Protein AF-A0A7W1AQP1-F1 (afdb_monomer)

Solvent-accessible surface area (backbone atoms only — not comparable to full-atom values): 8291 Å² total; per-residue (Å²): 144,81,86,81,87,77,84,80,76,82,76,80,80,79,81,73,75,76,88,82,71,93,65,62,89,68,31,99,91,43,64,71,73,64,80,79,50,90,95,50,94,65,76,81,55,73,64,59,54,56,57,47,52,54,54,50,52,35,40,77,69,64,76,45,56,67,74,57,50,50,61,54,39,49,77,73,32,40,39,82,48,97,50,84,99,41,71,47,77,60,81,87,52,74,95,70,63,76,52,71,71,57,50,51,51,50,50,57,49,29,66,73,72,34,98,76,66,62,85,86,91,131

Sequence (122 aa):
MEPTQGAFAPLPADAGTPPSHSARKGSLKNPEVVENVPGHVIPILEREFDDFDNEAEKFLGGETAEDEFIKFRLKQGVYGQRQADVQMIRVKLPMGGVTPDQMDAFASVVEKYAPLDKAHIT

Secondary structure (DSSP, 8-state):
--------PPPP------------TTBTTB-------TT-SS---HHHHHHHHHHHHHHHTT-S-HHHHHHHHHHTTEEE-SSTT-EEE----GGG---HHHHHHHHHHHHHH-TTS-----

Mean predicted aligned error: 14.58 Å

pLDDT: mean 74.88, std 19.06, range [37.56, 95.12]

Radius of gyration: 25.96 Å; Cα contacts (8 Å, |Δi|>4): 55; chains: 1; bounding box: 91×36×42 Å

Structure (mmCIF, N/CA/C/O backbone):
data_AF-A0A7W1AQP1-F1
#
_entry.id   AF-A0A7W1AQP1-F1
#
loop_
_atom_site.group_PDB
_atom_site.id
_atom_site.type_symbol
_atom_site.label_atom_id
_atom_site.label_alt_id
_atom_site.label_comp_id
_atom_site.label_asym_id
_atom_site.label_entity_id
_atom_site.label_seq_id
_atom_site.pdbx_PDB_ins_code
_atom_site.Cartn_x
_atom_si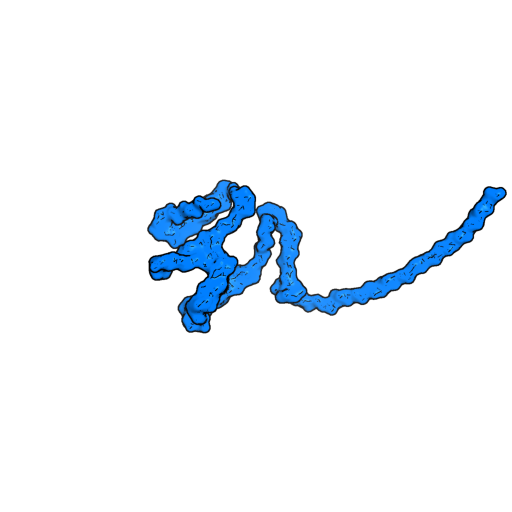te.Cartn_y
_atom_site.Cartn_z
_atom_site.occupancy
_atom_site.B_iso_or_equiv
_atom_site.auth_seq_id
_atom_site.auth_comp_id
_atom_site.auth_asym_id
_atom_site.auth_atom_id
_atom_site.pdbx_PDB_model_num
ATOM 1 N N . MET A 1 1 ? 78.429 -20.041 13.436 1.00 46.69 1 MET A N 1
ATOM 2 C CA . MET A 1 1 ? 77.376 -19.098 13.857 1.00 46.69 1 MET A CA 1
ATOM 3 C C . MET A 1 1 ? 76.074 -19.629 13.304 1.00 46.69 1 MET A C 1
ATOM 5 O O . MET A 1 1 ? 75.772 -19.375 12.151 1.00 46.69 1 MET A O 1
ATOM 9 N N . GLU A 1 2 ? 75.375 -20.430 14.099 1.00 42.56 2 GLU A N 1
ATOM 10 C CA . GLU A 1 2 ? 74.027 -20.910 13.797 1.00 42.56 2 GLU A CA 1
ATOM 11 C C . GLU A 1 2 ? 73.163 -20.605 15.024 1.00 42.56 2 GLU A C 1
ATOM 13 O O . GLU A 1 2 ? 73.565 -20.974 16.133 1.00 42.56 2 GLU A O 1
ATOM 18 N N . PRO A 1 3 ? 72.058 -19.859 14.879 1.00 49.22 3 PRO A N 1
ATOM 19 C CA . PRO A 1 3 ? 71.243 -19.460 16.010 1.00 49.22 3 PRO A CA 1
ATOM 20 C C . PRO A 1 3 ? 70.238 -20.547 16.422 1.00 49.22 3 PRO A C 1
ATOM 22 O O . PRO A 1 3 ? 69.559 -21.175 15.616 1.00 49.22 3 PRO A O 1
ATOM 25 N N . THR A 1 4 ? 70.177 -20.695 17.737 1.00 54.25 4 THR A N 1
ATOM 26 C CA . THR A 1 4 ? 69.242 -21.360 18.645 1.00 54.25 4 THR A CA 1
ATOM 27 C C . THR A 1 4 ? 67.800 -21.529 18.134 1.00 54.25 4 THR A C 1
ATOM 29 O O . THR A 1 4 ? 67.103 -20.553 17.860 1.00 54.25 4 THR A O 1
ATOM 32 N N . GLN A 1 5 ? 67.318 -22.776 18.112 1.00 45.97 5 GLN A N 1
ATOM 33 C CA . GLN A 1 5 ? 65.903 -23.129 17.952 1.00 45.97 5 GLN A CA 1
ATOM 34 C C . GLN A 1 5 ? 65.119 -22.704 19.206 1.00 45.97 5 GLN A C 1
ATOM 36 O O . GLN A 1 5 ? 65.251 -23.307 20.271 1.00 45.97 5 GLN A O 1
ATOM 41 N N . GLY A 1 6 ? 64.319 -21.645 19.088 1.00 40.91 6 GLY A N 1
ATOM 42 C CA . GLY A 1 6 ? 63.334 -21.247 20.092 1.00 40.91 6 GLY A CA 1
ATOM 43 C C . GLY A 1 6 ? 62.047 -22.051 19.918 1.00 40.91 6 GLY A C 1
ATOM 44 O O . GLY A 1 6 ? 61.372 -21.927 18.899 1.00 40.91 6 GLY A O 1
ATOM 45 N N . ALA A 1 7 ? 61.721 -22.882 20.906 1.00 45.78 7 ALA A N 1
ATOM 46 C CA . ALA A 1 7 ? 60.472 -23.626 20.983 1.00 45.78 7 ALA A CA 1
ATOM 47 C C . ALA A 1 7 ? 59.276 -22.660 21.078 1.00 45.78 7 ALA A C 1
ATOM 49 O O . ALA A 1 7 ? 59.135 -21.931 22.059 1.00 45.78 7 ALA A O 1
ATOM 50 N N . PHE A 1 8 ? 58.413 -22.658 20.061 1.00 39.88 8 PHE A N 1
ATOM 51 C CA . PHE A 1 8 ? 57.132 -21.956 20.093 1.00 39.88 8 PHE A CA 1
ATOM 52 C C . PHE A 1 8 ? 56.114 -22.873 20.781 1.00 39.88 8 PHE A C 1
ATOM 54 O O . PHE A 1 8 ? 55.698 -23.887 20.221 1.00 39.88 8 PHE A O 1
ATOM 61 N N . ALA A 1 9 ? 55.764 -22.563 22.029 1.00 51.94 9 ALA A N 1
ATOM 62 C CA . ALA A 1 9 ? 54.667 -23.228 22.723 1.00 51.94 9 ALA A CA 1
ATOM 63 C C . ALA A 1 9 ? 53.338 -22.921 22.001 1.00 51.94 9 ALA A C 1
ATOM 65 O O . ALA A 1 9 ? 53.145 -21.780 21.568 1.00 51.94 9 ALA A O 1
ATOM 66 N N . PRO A 1 10 ? 52.411 -23.885 21.855 1.00 47.38 10 PRO A N 1
ATOM 67 C CA . PRO A 1 10 ? 51.101 -23.594 21.294 1.00 47.38 10 PRO A CA 1
ATOM 68 C C . PRO A 1 10 ? 50.311 -22.694 22.255 1.00 47.38 10 PRO A C 1
ATOM 70 O O . PRO A 1 10 ? 50.273 -22.930 23.464 1.00 47.38 10 PRO A O 1
ATOM 73 N N . LEU A 1 11 ? 49.703 -21.647 21.696 1.00 50.81 11 LEU A N 1
ATOM 74 C CA . LEU A 1 11 ? 48.797 -20.734 22.394 1.00 50.81 11 LEU A CA 1
ATOM 75 C C . LEU A 1 11 ? 47.614 -21.513 23.007 1.00 50.81 11 LEU A C 1
ATOM 77 O O . LEU A 1 11 ? 47.186 -22.516 22.429 1.00 50.81 11 LEU A O 1
ATOM 81 N N . PRO A 1 12 ? 47.084 -21.082 24.167 1.00 45.34 12 PRO A N 1
ATOM 82 C CA . PRO A 1 12 ? 45.984 -21.770 24.829 1.00 45.34 12 PRO A CA 1
ATOM 83 C C . PRO A 1 12 ? 44.742 -21.775 23.934 1.00 45.34 12 PRO A C 1
ATOM 85 O O . PRO A 1 12 ? 44.389 -20.760 23.338 1.00 45.34 12 PRO A O 1
ATOM 88 N N . ALA A 1 13 ? 44.090 -22.935 23.846 1.00 49.16 13 ALA A N 1
ATOM 89 C CA . ALA A 1 13 ? 42.805 -23.085 23.186 1.00 49.16 13 ALA A CA 1
ATOM 90 C C . ALA A 1 13 ? 41.792 -22.148 23.853 1.00 49.16 13 ALA A C 1
ATOM 92 O O . ALA A 1 13 ? 41.443 -22.344 25.020 1.00 49.16 13 ALA A O 1
ATOM 93 N N . ASP A 1 14 ? 41.332 -21.138 23.115 1.00 40.66 14 ASP A N 1
ATOM 94 C CA . ASP A 1 14 ? 40.157 -20.369 23.493 1.00 40.66 14 ASP A CA 1
ATOM 95 C C . ASP A 1 14 ? 39.006 -21.352 23.711 1.00 40.66 14 ASP A C 1
ATOM 97 O O . ASP A 1 14 ? 38.530 -22.019 22.788 1.00 40.66 14 ASP A O 1
ATOM 101 N N . ALA A 1 15 ? 38.582 -21.466 24.968 1.00 44.78 15 ALA A N 1
ATOM 102 C CA . ALA A 1 15 ? 37.360 -22.140 25.357 1.00 44.78 15 ALA A CA 1
ATOM 103 C C . ALA A 1 15 ? 36.175 -21.327 24.815 1.00 44.78 15 ALA A C 1
ATOM 105 O O . ALA A 1 15 ? 35.534 -20.556 25.530 1.00 44.78 15 ALA A O 1
ATOM 106 N N . GLY A 1 16 ? 35.896 -21.500 23.523 1.00 37.56 16 GLY A N 1
ATOM 107 C CA . GLY A 1 16 ? 34.648 -21.101 22.900 1.00 37.56 16 GLY A CA 1
ATOM 108 C C . GLY A 1 16 ? 33.514 -21.864 23.570 1.00 37.56 16 GLY A C 1
ATOM 109 O O . GLY A 1 16 ? 33.212 -23.000 23.214 1.00 37.56 16 GLY A O 1
ATOM 110 N N . THR A 1 17 ? 32.906 -21.244 24.577 1.00 42.81 17 THR A N 1
ATOM 111 C CA . THR A 1 17 ? 31.606 -21.664 25.098 1.00 42.81 17 THR A CA 1
ATOM 112 C C . THR A 1 17 ? 30.642 -21.723 23.910 1.00 42.81 17 THR A C 1
ATOM 114 O O . THR A 1 17 ? 30.504 -20.714 23.215 1.00 42.81 17 THR A O 1
ATOM 117 N N . PRO A 1 18 ? 29.989 -22.863 23.621 1.00 49.38 18 PRO A N 1
ATOM 118 C CA . PRO A 1 18 ? 29.044 -22.911 22.520 1.00 49.38 18 PRO A CA 1
ATOM 119 C C . PRO A 1 18 ? 27.840 -22.036 22.894 1.00 49.38 18 PRO A C 1
ATOM 121 O O . PRO A 1 18 ? 27.283 -22.227 23.981 1.00 49.38 18 PRO A O 1
ATOM 124 N N . PRO A 1 19 ? 27.382 -21.099 22.045 1.00 42.16 19 PRO A N 1
ATOM 125 C CA . PRO A 1 19 ? 26.093 -20.473 22.271 1.00 42.16 19 PRO A CA 1
ATOM 126 C C . PRO A 1 19 ? 25.005 -21.508 21.961 1.00 42.16 19 PRO A C 1
ATOM 128 O O . PRO A 1 19 ? 24.484 -21.609 20.855 1.00 42.16 19 PRO A O 1
ATOM 131 N N . SER A 1 20 ? 24.665 -22.313 22.963 1.00 48.34 20 SER A N 1
ATOM 132 C CA . SER A 1 20 ? 23.414 -23.055 22.993 1.00 48.34 20 SER A CA 1
ATOM 133 C C . SER A 1 20 ? 22.311 -22.086 23.391 1.00 48.34 20 SER A C 1
ATOM 135 O O . SER A 1 20 ? 22.126 -21.855 24.577 1.00 48.34 20 SER A O 1
ATOM 137 N N . HIS A 1 21 ? 21.537 -21.601 22.422 1.00 40.94 21 HIS A N 1
ATOM 138 C CA . HIS A 1 21 ? 20.088 -21.491 22.579 1.00 40.94 21 HIS A CA 1
ATOM 139 C C . HIS A 1 21 ? 19.424 -21.656 21.211 1.00 40.94 21 HIS A C 1
ATOM 141 O O . HIS A 1 21 ? 19.360 -20.736 20.403 1.00 40.94 21 HIS A O 1
ATOM 147 N N . SER A 1 22 ? 18.917 -22.869 20.989 1.00 49.81 22 SER A N 1
ATOM 148 C CA . SER A 1 22 ? 17.931 -23.224 19.970 1.00 49.81 22 SER A CA 1
ATOM 149 C C . SER A 1 22 ? 16.694 -22.327 20.117 1.00 49.81 22 SER A C 1
ATOM 151 O O . SER A 1 22 ? 15.728 -22.673 20.803 1.00 49.81 22 SER A O 1
ATOM 153 N N . ALA A 1 23 ? 16.718 -21.154 19.495 1.00 44.97 23 ALA A N 1
ATOM 154 C CA . ALA A 1 23 ? 15.514 -20.388 19.239 1.00 44.97 23 ALA A CA 1
ATOM 155 C C . ALA A 1 23 ? 14.806 -20.999 18.022 1.00 44.97 23 ALA A C 1
ATOM 157 O O . ALA A 1 23 ? 15.450 -21.338 17.029 1.00 44.97 23 ALA A O 1
ATOM 158 N N . ARG A 1 24 ? 13.480 -21.161 18.103 1.00 47.16 24 ARG A N 1
ATOM 159 C CA . ARG A 1 24 ? 12.662 -21.598 16.963 1.00 47.16 24 ARG A CA 1
ATOM 160 C C . ARG A 1 24 ? 12.948 -20.677 15.770 1.00 47.16 24 ARG A C 1
ATOM 162 O O . ARG A 1 24 ? 13.008 -19.457 15.941 1.00 47.16 24 ARG A O 1
ATOM 169 N N . LYS A 1 25 ? 13.127 -21.281 14.597 1.00 46.03 25 LYS A N 1
ATOM 170 C CA . LYS A 1 25 ? 13.247 -20.609 13.298 1.00 46.03 25 LYS A CA 1
ATOM 171 C C . LYS A 1 25 ? 12.161 -19.511 13.192 1.00 46.03 25 LYS A C 1
ATOM 173 O O . LYS A 1 25 ? 11.000 -19.823 13.448 1.00 46.03 25 LYS A O 1
ATOM 178 N N . GLY A 1 26 ? 12.531 -18.244 12.957 1.00 49.53 26 GLY A N 1
ATOM 179 C CA . GLY A 1 26 ? 11.588 -17.108 12.857 1.00 49.53 26 GLY A CA 1
ATOM 180 C C . GLY A 1 26 ? 11.178 -16.398 14.169 1.00 49.53 26 GLY A C 1
ATOM 181 O O . GLY A 1 26 ? 10.197 -15.655 14.194 1.00 49.53 26 GLY A O 1
ATOM 182 N N . SER A 1 27 ? 11.882 -16.609 15.289 1.00 51.22 27 SER A N 1
ATOM 183 C CA . SER A 1 27 ? 11.550 -15.957 16.575 1.00 51.22 27 SER A CA 1
ATOM 184 C C . SER A 1 27 ? 12.075 -14.515 16.710 1.00 51.22 27 SER A C 1
ATOM 186 O O . SER A 1 27 ? 13.040 -14.128 16.066 1.00 51.22 27 SER A O 1
ATOM 188 N N . LEU A 1 28 ? 11.521 -13.740 17.655 1.00 53.38 28 LEU A N 1
ATOM 189 C CA . LEU A 1 28 ? 11.938 -12.356 17.976 1.00 53.38 28 LEU A CA 1
ATOM 190 C C . LEU A 1 28 ? 13.426 -12.222 18.379 1.00 53.38 28 LEU A C 1
ATOM 192 O O . LEU A 1 28 ? 13.987 -11.134 18.327 1.00 53.38 28 LEU A O 1
ATOM 196 N N . LYS A 1 29 ? 14.050 -13.330 18.807 1.00 48.84 29 LYS A N 1
ATOM 197 C CA . LYS A 1 29 ? 15.471 -13.421 19.191 1.00 48.84 29 LYS A CA 1
ATOM 198 C C . LYS A 1 29 ? 16.357 -14.042 18.103 1.00 48.84 29 LYS A C 1
ATOM 200 O O . LYS A 1 29 ? 17.570 -14.060 18.265 1.00 48.84 29 LYS A O 1
ATOM 205 N N . ASN A 1 30 ? 15.759 -14.565 17.034 1.00 53.69 30 ASN A N 1
ATOM 206 C CA . ASN A 1 30 ? 16.444 -15.082 15.855 1.00 53.69 30 ASN A CA 1
ATOM 207 C C . ASN A 1 30 ? 15.557 -14.825 14.621 1.00 53.69 30 ASN A C 1
ATOM 209 O O . ASN A 1 30 ? 14.921 -15.767 14.125 1.00 53.69 3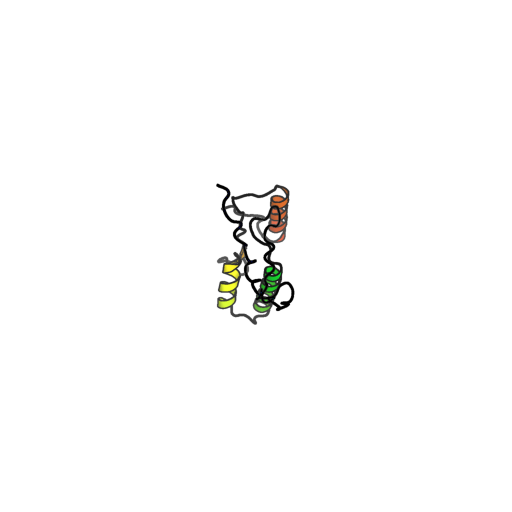0 ASN A O 1
ATOM 213 N N . PRO A 1 31 ? 15.414 -13.549 14.203 1.00 55.03 31 PRO A N 1
ATOM 214 C CA . PRO A 1 31 ? 14.750 -13.232 12.954 1.00 55.03 31 PRO A CA 1
ATOM 215 C C . PRO A 1 31 ? 15.641 -13.823 11.873 1.00 55.03 31 PRO A C 1
ATOM 217 O O . PRO A 1 31 ? 16.834 -13.529 11.826 1.00 55.03 31 PRO A O 1
ATOM 220 N N . GLU A 1 32 ? 15.111 -14.712 11.050 1.00 52.59 32 GLU A N 1
ATOM 221 C CA . GLU A 1 32 ? 15.863 -15.175 9.896 1.00 52.59 32 GLU A CA 1
ATOM 222 C C . GLU A 1 32 ? 16.023 -14.005 8.932 1.00 52.59 32 GLU A C 1
ATOM 224 O O . GLU A 1 32 ? 15.188 -13.757 8.070 1.00 52.59 32 GLU A O 1
ATOM 229 N N . VAL A 1 33 ? 17.096 -13.241 9.117 1.00 52.53 33 VAL A N 1
ATOM 230 C CA . VAL A 1 33 ? 17.588 -12.327 8.104 1.00 52.53 33 VAL A CA 1
ATOM 231 C C . VAL A 1 33 ? 18.161 -13.234 7.030 1.00 52.53 33 VAL A C 1
ATOM 233 O O . VAL A 1 33 ? 19.251 -13.784 7.186 1.00 52.53 33 VAL A O 1
ATOM 236 N N . VAL A 1 34 ? 17.409 -13.451 5.954 1.00 50.41 34 VAL A N 1
ATOM 237 C CA . VAL A 1 34 ? 17.986 -14.025 4.740 1.00 50.41 34 VAL A CA 1
ATOM 238 C C . VAL A 1 34 ? 18.897 -12.947 4.153 1.00 50.41 34 VAL A C 1
ATOM 240 O O . 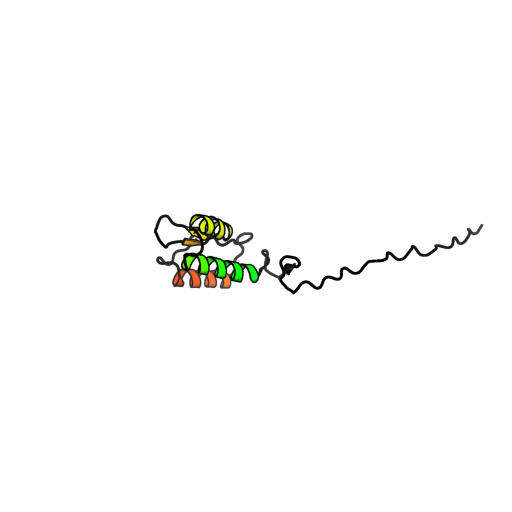VAL A 1 34 ? 18.486 -12.134 3.326 1.00 50.41 34 VAL A O 1
ATOM 243 N N . GLU A 1 35 ? 20.128 -12.872 4.661 1.00 50.22 35 GLU A N 1
ATOM 244 C CA . GLU A 1 35 ? 21.175 -12.045 4.075 1.00 50.22 35 GLU A CA 1
ATOM 245 C C . GLU A 1 35 ? 21.475 -12.604 2.678 1.00 50.22 35 GLU A C 1
ATOM 247 O O . GLU A 1 35 ? 21.899 -13.748 2.533 1.00 50.22 35 GLU A O 1
ATOM 252 N N . ASN A 1 36 ? 21.238 -11.779 1.653 1.00 50.47 36 ASN A N 1
ATOM 253 C CA . ASN A 1 36 ? 21.350 -12.098 0.224 1.00 50.47 36 ASN A CA 1
ATOM 254 C C . ASN A 1 36 ? 20.307 -13.086 -0.329 1.00 50.47 36 ASN A C 1
ATOM 256 O O . ASN A 1 36 ? 20.622 -14.219 -0.687 1.00 50.47 36 ASN A O 1
ATOM 260 N N . VAL A 1 37 ? 19.084 -12.598 -0.560 1.00 55.59 37 VAL A N 1
ATOM 261 C CA . VAL A 1 37 ? 18.251 -13.144 -1.642 1.00 55.59 37 VAL A CA 1
ATOM 262 C C . VAL A 1 37 ? 18.730 -12.508 -2.956 1.00 55.59 37 VAL A C 1
ATOM 264 O O . VAL A 1 37 ? 18.612 -11.287 -3.108 1.00 55.59 37 VAL A O 1
ATOM 267 N N . PRO A 1 38 ? 19.280 -13.273 -3.921 1.00 52.25 38 PRO A N 1
ATOM 268 C CA . PRO A 1 38 ? 19.679 -12.719 -5.211 1.00 52.25 38 PRO A CA 1
ATOM 269 C C . PRO A 1 38 ? 18.507 -11.965 -5.858 1.00 52.25 38 PRO A C 1
ATOM 271 O O . PRO A 1 38 ? 17.405 -12.497 -5.978 1.00 52.25 38 PRO A O 1
ATOM 274 N N . GLY A 1 39 ? 18.728 -10.703 -6.233 1.00 58.81 39 GLY A N 1
ATOM 275 C CA . GLY A 1 39 ? 17.709 -9.852 -6.859 1.00 58.81 39 GLY A CA 1
ATOM 276 C C . GLY A 1 39 ? 16.793 -9.072 -5.906 1.00 58.81 39 GLY A C 1
ATOM 277 O O . GLY A 1 39 ? 15.961 -8.315 -6.397 1.00 58.81 39 GLY A O 1
ATOM 278 N N . HIS A 1 40 ? 16.950 -9.182 -4.581 1.00 63.03 40 HIS A N 1
ATOM 279 C CA . HIS A 1 40 ? 16.159 -8.403 -3.620 1.00 63.03 40 HIS A CA 1
ATOM 280 C C . HIS A 1 40 ? 17.060 -7.517 -2.758 1.00 63.03 40 HIS A C 1
ATOM 282 O O . HIS A 1 40 ? 17.924 -7.991 -2.027 1.00 63.03 40 HIS A O 1
ATOM 288 N N . VAL A 1 41 ? 16.842 -6.204 -2.846 1.00 68.88 41 VAL A N 1
ATOM 289 C CA . VAL A 1 41 ? 17.553 -5.203 -2.028 1.00 68.88 41 VAL A CA 1
ATOM 290 C C . VAL A 1 41 ? 16.939 -5.096 -0.626 1.00 6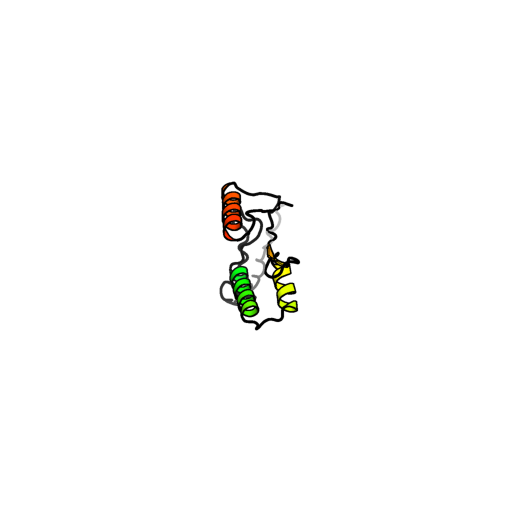8.88 41 VAL A C 1
ATOM 292 O O . VAL A 1 41 ? 17.619 -4.720 0.324 1.00 68.88 41 VAL A O 1
ATOM 295 N N . ILE A 1 42 ? 15.653 -5.430 -0.495 1.00 73.00 42 ILE A N 1
ATOM 296 C CA . ILE A 1 42 ? 14.908 -5.419 0.766 1.00 73.00 42 ILE A CA 1
ATOM 297 C C . ILE A 1 42 ? 14.682 -6.879 1.183 1.00 73.00 42 ILE A C 1
ATOM 299 O O . ILE A 1 42 ? 14.191 -7.651 0.355 1.00 73.00 42 ILE A O 1
ATOM 303 N N . PRO A 1 43 ? 15.037 -7.277 2.420 1.00 74.12 43 PRO A N 1
ATOM 304 C CA . PRO A 1 43 ? 14.768 -8.626 2.899 1.00 74.12 43 PRO A CA 1
ATOM 305 C C . PRO A 1 43 ? 13.257 -8.853 2.991 1.00 74.12 43 PRO A C 1
ATOM 307 O O . PRO A 1 43 ? 12.530 -7.999 3.494 1.00 74.12 43 PRO A O 1
ATOM 310 N N . ILE A 1 44 ? 12.794 -10.006 2.512 1.00 77.88 44 ILE A N 1
ATOM 311 C CA . ILE A 1 44 ? 11.400 -10.423 2.671 1.00 77.88 44 ILE A CA 1
ATOM 312 C C . ILE A 1 44 ? 11.281 -11.093 4.037 1.00 77.88 44 ILE A C 1
ATOM 314 O O . ILE A 1 44 ? 11.910 -12.123 4.278 1.00 77.88 44 ILE A O 1
ATOM 318 N N . LEU A 1 45 ? 10.486 -10.507 4.926 1.00 82.19 45 LEU A N 1
ATOM 319 C CA . LEU A 1 45 ? 10.181 -11.071 6.233 1.00 82.19 45 LEU A CA 1
ATOM 320 C C . LEU A 1 45 ? 8.759 -11.629 6.191 1.00 82.19 45 LEU A C 1
ATOM 322 O O . LEU A 1 45 ? 7.802 -10.872 6.278 1.00 82.19 45 LEU A O 1
ATOM 326 N N . GLU A 1 46 ? 8.607 -12.950 6.067 1.00 79.06 46 GLU A N 1
ATOM 327 C CA . GLU A 1 46 ? 7.282 -13.588 5.940 1.00 79.06 46 GLU A CA 1
ATOM 328 C C . GLU A 1 46 ? 6.329 -13.197 7.078 1.00 79.06 46 GLU A C 1
ATOM 330 O O . GLU A 1 46 ? 5.156 -12.917 6.856 1.00 79.06 46 GLU A O 1
ATOM 335 N N . ARG A 1 47 ? 6.874 -13.072 8.291 1.00 79.81 47 ARG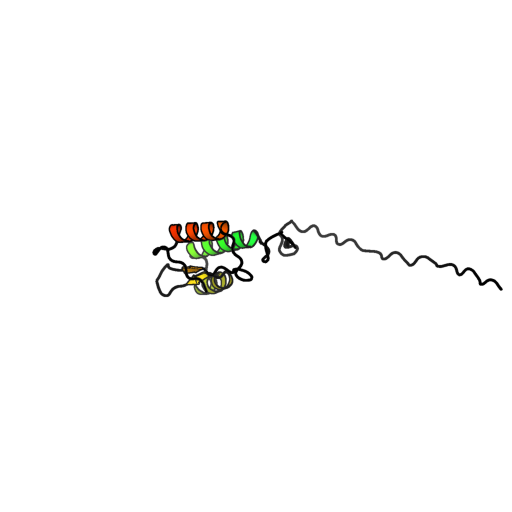 A N 1
ATOM 336 C CA . ARG A 1 47 ? 6.123 -12.658 9.474 1.00 79.81 47 ARG A CA 1
ATOM 337 C C . ARG A 1 47 ? 5.524 -11.251 9.363 1.00 79.81 47 ARG A C 1
ATOM 339 O O . ARG A 1 47 ? 4.523 -10.989 10.015 1.00 79.81 47 ARG A O 1
ATOM 346 N N . GLU A 1 48 ? 6.103 -10.348 8.570 1.00 83.56 48 GLU A N 1
ATOM 347 C CA . GLU A 1 48 ? 5.507 -9.018 8.379 1.00 83.56 48 GLU A CA 1
ATOM 348 C C . GLU A 1 48 ? 4.145 -9.104 7.685 1.00 83.56 48 GLU A C 1
ATOM 350 O O . GLU A 1 48 ? 3.276 -8.288 7.987 1.00 83.56 48 GLU A O 1
ATOM 355 N N . PHE A 1 49 ? 3.932 -10.100 6.815 1.00 84.81 49 PHE A N 1
ATOM 356 C CA . PHE A 1 49 ? 2.622 -10.345 6.210 1.00 84.81 49 PHE A CA 1
ATOM 357 C C . PHE A 1 49 ? 1.625 -10.839 7.259 1.00 84.81 49 PHE A C 1
ATOM 359 O O . PHE A 1 49 ? 0.568 -10.235 7.411 1.00 84.81 49 PHE A O 1
ATOM 366 N N . ASP A 1 50 ? 2.002 -11.849 8.051 1.00 87.56 50 ASP A N 1
ATOM 367 C CA . ASP A 1 50 ? 1.148 -12.375 9.124 1.00 87.56 50 ASP A CA 1
ATOM 368 C C . ASP A 1 50 ? 0.798 -11.287 10.151 1.00 87.56 50 ASP A C 1
ATOM 370 O O . ASP A 1 50 ? -0.351 -11.147 10.567 1.00 87.56 50 ASP A O 1
ATOM 374 N N . ASP A 1 51 ? 1.785 -10.499 10.584 1.00 87.62 51 ASP A N 1
ATOM 375 C CA . ASP A 1 51 ? 1.582 -9.416 11.545 1.00 87.62 51 ASP A CA 1
ATOM 376 C C . ASP A 1 51 ? 0.657 -8.329 10.954 1.00 87.62 51 ASP A C 1
ATOM 378 O O . ASP A 1 51 ? -0.184 -7.785 11.672 1.00 87.62 51 ASP A O 1
ATOM 382 N N . PHE A 1 52 ? 0.764 -8.027 9.653 1.00 88.75 52 PHE A N 1
ATOM 383 C CA . PHE A 1 52 ? -0.130 -7.081 8.979 1.00 88.75 52 PHE A CA 1
ATOM 384 C C . PHE A 1 52 ? -1.566 -7.594 8.887 1.00 88.75 52 PHE A C 1
ATOM 386 O O . PHE A 1 52 ? -2.485 -6.853 9.238 1.00 88.75 52 PHE A O 1
ATOM 393 N N . ASP A 1 53 ? -1.756 -8.842 8.461 1.00 90.19 53 ASP A N 1
ATOM 394 C CA . ASP A 1 53 ? -3.078 -9.454 8.324 1.00 90.19 53 ASP A CA 1
ATOM 395 C C . ASP A 1 53 ? -3.787 -9.517 9.680 1.00 90.19 53 ASP A C 1
ATOM 397 O O . ASP A 1 53 ? -4.923 -9.062 9.806 1.00 90.19 53 ASP A O 1
ATOM 401 N N . ASN A 1 54 ? -3.085 -9.953 10.730 1.00 91.81 54 ASN A N 1
ATOM 402 C CA . ASN A 1 54 ? -3.632 -10.005 12.087 1.00 91.81 54 ASN A CA 1
ATOM 403 C C . ASN A 1 54 ? -4.077 -8.623 12.598 1.00 91.81 54 ASN A C 1
ATOM 405 O O . ASN A 1 54 ? -5.143 -8.492 13.200 1.00 91.81 54 ASN A O 1
ATOM 409 N N . GLU A 1 55 ? -3.269 -7.580 12.397 1.00 89.81 55 GLU A N 1
ATOM 410 C CA . GLU A 1 55 ? -3.620 -6.225 12.844 1.00 89.81 55 GLU A CA 1
ATOM 411 C C . GLU A 1 55 ? -4.737 -5.603 11.995 1.00 89.81 55 GLU A C 1
ATOM 413 O O . GLU A 1 55 ? -5.591 -4.885 12.524 1.00 89.81 55 GLU A O 1
ATOM 418 N N . ALA A 1 56 ? -4.778 -5.903 10.695 1.00 89.31 56 ALA A N 1
ATOM 419 C CA . ALA A 1 56 ? -5.862 -5.486 9.816 1.00 89.31 56 ALA A CA 1
ATOM 420 C C . ALA A 1 56 ? -7.189 -6.159 10.202 1.00 89.31 56 ALA A C 1
ATOM 422 O O . ALA A 1 56 ? -8.205 -5.472 10.306 1.00 89.31 56 ALA A O 1
ATOM 423 N N . GLU A 1 57 ? -7.187 -7.465 10.478 1.00 92.50 57 GLU A N 1
ATOM 424 C CA . GLU A 1 57 ? -8.369 -8.207 10.926 1.00 92.50 57 GLU A CA 1
ATOM 425 C C . GLU A 1 57 ? -8.906 -7.684 12.260 1.00 92.50 57 GLU A C 1
ATOM 427 O O . GLU A 1 57 ? -10.107 -7.440 12.374 1.00 92.50 57 GLU A O 1
ATOM 432 N N . LYS A 1 58 ? -8.037 -7.420 13.245 1.00 91.00 58 LYS A N 1
ATOM 433 C CA . LYS A 1 58 ? -8.446 -6.815 14.526 1.00 91.00 58 LYS A CA 1
ATOM 434 C C . LYS A 1 58 ? -9.069 -5.436 14.348 1.00 91.00 58 LYS A C 1
ATOM 436 O O . LYS A 1 58 ? -10.071 -5.123 14.992 1.00 91.00 58 LYS A O 1
ATOM 441 N N . PHE A 1 59 ? -8.498 -4.604 13.476 1.00 89.25 59 PHE A N 1
ATOM 442 C CA . PHE A 1 59 ? -9.065 -3.291 13.179 1.00 89.25 59 PHE A CA 1
ATOM 443 C C . PHE A 1 59 ? -10.436 -3.410 12.503 1.00 89.25 59 PHE A C 1
ATOM 445 O O . PHE A 1 59 ? -11.383 -2.748 12.925 1.00 89.25 59 PHE A O 1
ATOM 452 N N . LEU A 1 60 ? -10.574 -4.294 11.510 1.00 87.44 60 LEU A N 1
ATOM 453 C CA . LEU A 1 60 ? -11.854 -4.573 10.850 1.00 87.44 60 LEU A CA 1
ATOM 454 C C . LEU A 1 60 ? -12.888 -5.185 11.812 1.00 87.44 60 LEU A C 1
ATOM 456 O O . LEU A 1 60 ? -14.083 -4.930 11.667 1.00 87.44 60 LEU A O 1
ATOM 460 N N . GLY A 1 61 ? -12.435 -5.945 12.812 1.00 91.25 61 GLY A N 1
ATOM 461 C CA . GLY A 1 61 ? -13.242 -6.480 13.911 1.00 91.25 61 GLY A CA 1
ATOM 462 C C . GLY A 1 61 ? -13.606 -5.455 14.994 1.00 91.25 61 GLY A C 1
ATOM 463 O O . GLY A 1 61 ? -14.418 -5.759 15.866 1.00 91.25 61 GLY A O 1
ATOM 464 N N . GLY A 1 62 ? -13.049 -4.239 14.942 1.00 90.19 62 GLY A N 1
ATOM 465 C CA . GLY A 1 62 ? -13.294 -3.173 15.917 1.00 90.19 62 GLY A CA 1
ATOM 466 C C . GLY A 1 62 ? -12.554 -3.340 17.250 1.00 90.19 62 GLY A C 1
ATOM 467 O O . GLY A 1 62 ? -12.885 -2.657 18.218 1.00 90.19 62 GLY A O 1
ATOM 468 N N . GLU A 1 63 ? -11.569 -4.237 17.317 1.00 91.19 63 GLU A N 1
ATOM 469 C CA . GLU A 1 63 ? -10.770 -4.503 18.522 1.00 91.19 63 GLU A CA 1
ATOM 470 C C . GLU A 1 63 ? -9.641 -3.479 18.714 1.00 91.19 63 GLU A C 1
ATOM 472 O O . GLU A 1 63 ? -9.228 -3.213 19.844 1.00 91.19 63 GLU A O 1
ATOM 477 N N . THR A 1 64 ? -9.171 -2.874 17.620 1.00 88.38 64 THR A N 1
ATOM 478 C CA . THR A 1 64 ? -8.099 -1.870 17.621 1.00 88.38 64 THR A CA 1
ATOM 479 C C . THR A 1 64 ? -8.672 -0.472 17.408 1.00 88.38 64 THR A C 1
ATOM 481 O O . THR A 1 64 ? -9.452 -0.240 16.481 1.00 88.38 64 THR A O 1
ATOM 484 N N . ALA A 1 65 ? -8.254 0.490 18.234 1.00 90.38 65 ALA A N 1
ATOM 485 C CA . ALA A 1 65 ? -8.641 1.887 18.065 1.00 90.38 65 ALA A CA 1
ATOM 486 C C . ALA A 1 65 ? -8.080 2.472 16.755 1.00 90.38 65 ALA A C 1
ATOM 488 O O . ALA A 1 65 ? -6.963 2.164 16.334 1.00 90.38 65 ALA A O 1
ATOM 489 N N . GLU A 1 66 ? -8.838 3.364 16.115 1.00 86.19 66 GLU A N 1
ATOM 490 C CA . GLU A 1 66 ? -8.458 3.937 14.818 1.00 86.19 66 GLU A CA 1
ATOM 491 C C . GLU A 1 66 ? -7.121 4.696 14.874 1.00 86.19 66 GLU A C 1
ATOM 493 O O . GLU A 1 66 ? -6.309 4.596 13.954 1.00 86.19 66 GLU A O 1
ATOM 498 N N . ASP A 1 67 ? -6.839 5.417 15.961 1.00 89.00 67 ASP A N 1
ATOM 499 C CA . ASP A 1 67 ? -5.597 6.180 16.110 1.00 89.00 67 ASP A CA 1
ATOM 500 C C . ASP A 1 67 ? -4.358 5.279 16.261 1.00 89.00 67 ASP A C 1
ATOM 502 O O . ASP A 1 67 ? -3.256 5.655 15.847 1.00 89.00 67 ASP A O 1
ATOM 506 N N . GLU A 1 68 ? -4.531 4.092 16.840 1.00 89.75 68 GLU A N 1
ATOM 507 C CA . GLU A 1 68 ? -3.503 3.062 16.945 1.00 89.75 68 GLU A CA 1
ATOM 508 C C . GLU A 1 68 ? -3.266 2.401 15.586 1.00 89.75 68 GLU A C 1
ATOM 510 O O . GLU A 1 68 ? -2.126 2.356 15.108 1.00 89.75 68 GLU A O 1
ATOM 515 N N . PHE A 1 69 ? -4.343 2.010 14.902 1.00 88.75 69 PHE A N 1
ATOM 516 C CA . PHE A 1 69 ? -4.251 1.406 13.577 1.00 88.75 69 PHE A CA 1
ATOM 517 C C . PHE A 1 69 ? -3.661 2.367 12.535 1.00 88.75 69 PHE A C 1
ATOM 519 O O . PHE A 1 69 ? -2.838 1.962 11.712 1.00 88.75 69 PHE A O 1
ATOM 526 N N . ILE A 1 70 ? -3.985 3.666 12.600 1.00 89.06 70 ILE A N 1
ATOM 527 C CA . ILE A 1 70 ? -3.360 4.695 11.755 1.00 89.06 70 ILE A CA 1
ATOM 528 C C . ILE A 1 70 ? -1.837 4.684 11.930 1.00 89.06 70 ILE A C 1
ATOM 530 O O . ILE A 1 70 ? -1.109 4.654 10.937 1.00 89.06 70 ILE A O 1
ATOM 534 N N . LYS A 1 71 ? -1.329 4.675 13.168 1.00 89.06 71 LYS A N 1
ATOM 535 C CA . LYS A 1 71 ? 0.124 4.662 13.429 1.00 89.06 71 LYS A CA 1
ATOM 536 C C . LYS A 1 71 ? 0.782 3.390 12.898 1.00 89.06 71 LYS A C 1
ATOM 538 O O . LYS A 1 71 ? 1.912 3.463 12.411 1.00 89.06 71 LYS A O 1
ATOM 543 N N . PHE A 1 72 ? 0.099 2.252 13.000 1.00 90.88 72 PHE A N 1
ATOM 544 C CA . PHE A 1 72 ? 0.569 0.973 12.478 1.00 90.88 72 PHE A CA 1
ATOM 545 C C . PHE A 1 72 ? 0.662 0.992 10.946 1.00 90.88 72 PHE A C 1
ATOM 547 O O . PHE A 1 72 ? 1.758 0.870 10.392 1.00 90.88 72 PHE A O 1
ATOM 554 N N . ARG A 1 73 ? -0.454 1.248 10.254 1.00 89.56 73 ARG A N 1
ATOM 555 C CA . ARG A 1 73 ? -0.531 1.164 8.786 1.00 89.56 73 ARG A CA 1
ATOM 556 C C . ARG A 1 73 ? 0.337 2.205 8.069 1.00 89.56 73 ARG A C 1
ATOM 558 O O . ARG A 1 73 ? 0.895 1.917 7.012 1.00 89.56 73 ARG A O 1
ATOM 565 N N . LEU A 1 74 ? 0.546 3.381 8.676 1.00 89.75 74 LEU A N 1
ATOM 566 C CA . LEU A 1 74 ? 1.428 4.420 8.128 1.00 89.75 74 LEU A CA 1
ATOM 567 C C . LEU A 1 74 ? 2.883 3.952 8.001 1.00 89.75 74 LEU A C 1
ATOM 569 O O . LEU A 1 74 ? 3.566 4.328 7.048 1.00 89.75 74 LEU A O 1
ATOM 573 N N . LYS A 1 75 ? 3.369 3.128 8.939 1.00 88.50 75 LYS A N 1
ATOM 574 C CA . LYS A 1 75 ? 4.728 2.563 8.872 1.00 88.50 75 LYS A CA 1
ATOM 575 C C . LYS A 1 75 ? 4.868 1.557 7.731 1.00 88.50 75 LYS A C 1
ATOM 577 O O . LYS A 1 75 ? 5.941 1.468 7.142 1.00 88.50 75 LYS A O 1
ATOM 582 N N . GLN A 1 76 ? 3.772 0.882 7.391 1.00 87.75 76 GLN A N 1
ATOM 583 C CA . GLN A 1 76 ? 3.674 -0.097 6.307 1.00 87.75 76 GLN A CA 1
ATOM 584 C C . GLN A 1 76 ? 3.434 0.549 4.932 1.00 87.75 76 GLN A C 1
ATOM 586 O O . GLN A 1 76 ? 3.284 -0.138 3.929 1.00 87.75 76 GLN A O 1
ATOM 591 N N . GLY A 1 77 ? 3.411 1.886 4.856 1.00 89.12 77 GLY A N 1
ATOM 592 C CA . GLY A 1 77 ? 3.207 2.611 3.600 1.00 89.12 77 GLY A CA 1
ATOM 593 C C . GLY A 1 77 ? 1.747 2.692 3.157 1.00 89.12 77 GLY A C 1
ATOM 594 O O . GLY A 1 77 ? 1.489 3.053 2.010 1.00 89.12 77 GLY A O 1
ATOM 595 N N . VAL A 1 78 ? 0.801 2.399 4.050 1.00 91.31 78 VAL A N 1
ATOM 596 C CA . VAL A 1 78 ? -0.635 2.513 3.794 1.00 91.31 78 VAL A CA 1
ATOM 597 C C . VAL A 1 78 ? -1.157 3.809 4.412 1.00 91.31 78 VAL A C 1
ATOM 599 O O . VAL A 1 78 ? -1.053 4.046 5.615 1.00 91.31 78 VAL A O 1
ATOM 602 N N . TYR A 1 79 ? -1.731 4.668 3.579 1.00 89.06 79 TYR A N 1
ATOM 603 C CA . TYR A 1 79 ? -2.197 6.001 3.944 1.00 89.06 79 TYR A CA 1
ATOM 604 C C . TYR A 1 79 ? -3.708 6.103 3.763 1.00 89.06 79 TYR A C 1
ATOM 606 O O . TYR A 1 79 ? -4.264 5.608 2.789 1.00 89.06 79 TYR A O 1
ATOM 614 N N . GLY A 1 80 ? -4.392 6.787 4.677 1.00 86.38 80 GLY A N 1
ATOM 615 C CA . GLY A 1 80 ? -5.792 7.157 4.465 1.00 86.38 80 GLY A CA 1
ATOM 616 C C . GLY A 1 80 ? -5.916 8.275 3.435 1.00 86.38 80 GLY A C 1
ATOM 617 O O . GLY A 1 80 ? -5.117 9.214 3.440 1.00 86.38 80 GLY A O 1
ATOM 618 N N . 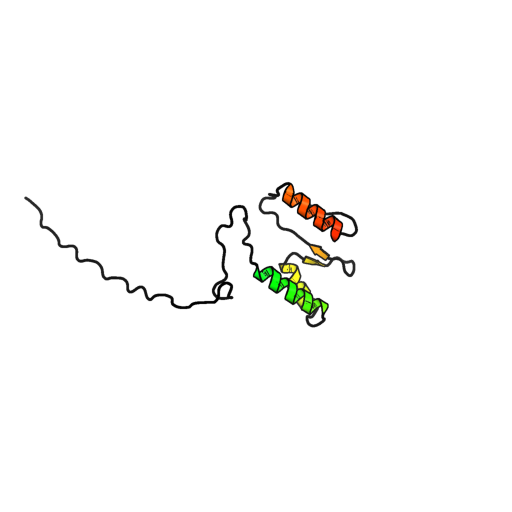GLN A 1 81 ? -6.933 8.200 2.581 1.00 84.31 81 GLN A N 1
ATOM 619 C CA . GLN A 1 81 ? -7.362 9.333 1.769 1.00 84.31 81 GLN A CA 1
ATOM 620 C C . GLN A 1 81 ? -8.405 10.163 2.536 1.00 84.31 81 GLN A C 1
ATOM 622 O O . GLN A 1 81 ? -8.970 9.720 3.530 1.00 84.31 81 GLN A O 1
ATOM 627 N N . ARG A 1 82 ? -8.687 11.392 2.079 1.00 83.69 82 ARG A N 1
ATOM 628 C CA . ARG A 1 82 ? -9.785 12.209 2.640 1.00 83.69 82 ARG A CA 1
ATOM 629 C C . ARG A 1 82 ? -11.174 11.623 2.362 1.00 83.69 82 ARG A C 1
ATOM 631 O O . ARG A 1 82 ? -12.144 12.042 2.980 1.00 83.69 82 ARG A O 1
ATOM 638 N N . GLN A 1 83 ? -11.266 10.730 1.383 1.00 83.75 83 GLN A N 1
ATOM 639 C CA . GLN A 1 83 ? -12.477 9.983 1.077 1.00 83.75 83 GLN A CA 1
ATOM 640 C C . GLN A 1 83 ? -12.565 8.797 2.032 1.00 83.75 83 GLN A C 1
ATOM 642 O O . GLN A 1 83 ? -11.560 8.118 2.249 1.00 83.75 83 GLN A O 1
ATOM 647 N N . ALA A 1 84 ? -13.757 8.570 2.583 1.00 79.00 84 ALA A N 1
ATOM 648 C CA . ALA A 1 84 ? -14.017 7.401 3.410 1.00 79.00 84 ALA A CA 1
ATOM 649 C C . ALA A 1 84 ? -13.704 6.123 2.623 1.00 79.00 84 ALA A C 1
ATOM 651 O O . ALA A 1 84 ? -13.914 6.072 1.410 1.00 79.00 84 ALA A O 1
ATOM 652 N N . ASP A 1 85 ? -13.159 5.133 3.325 1.00 78.44 85 ASP A N 1
ATOM 653 C CA . ASP A 1 85 ? -12.884 3.786 2.815 1.00 78.44 85 ASP A CA 1
ATOM 654 C C . ASP A 1 85 ? -11.884 3.692 1.647 1.00 78.44 85 ASP A C 1
ATOM 656 O O . ASP A 1 85 ? -11.693 2.622 1.076 1.00 78.44 85 ASP A O 1
ATOM 660 N N . VAL A 1 86 ? -11.175 4.781 1.320 1.00 85.75 86 VAL A N 1
ATOM 661 C CA . VAL A 1 86 ? -10.112 4.782 0.304 1.00 85.75 86 VAL A CA 1
ATOM 662 C C . VAL A 1 86 ? -8.744 4.897 0.966 1.00 85.75 86 VAL A C 1
ATOM 664 O O . VAL A 1 86 ? -8.492 5.773 1.802 1.00 85.75 86 VAL A O 1
ATOM 667 N N . GLN A 1 87 ? -7.831 4.018 0.557 1.00 87.94 87 GLN A N 1
ATOM 668 C CA . GLN A 1 87 ? -6.457 3.986 1.048 1.00 87.94 87 GLN A CA 1
ATOM 669 C C . GLN A 1 87 ? -5.465 4.095 -0.113 1.00 87.94 87 GLN A C 1
ATOM 671 O O . GLN A 1 87 ? -5.685 3.550 -1.191 1.00 87.94 87 GLN A O 1
ATOM 676 N N . MET A 1 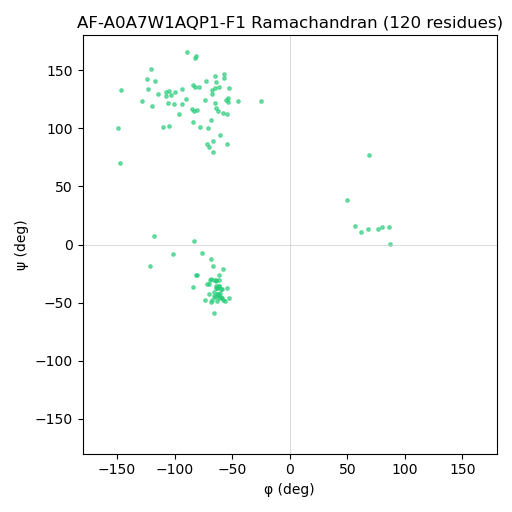88 ? -4.368 4.812 0.114 1.00 90.50 88 MET A N 1
ATOM 677 C CA . MET A 1 88 ? -3.247 4.927 -0.812 1.00 90.50 88 MET A CA 1
ATOM 678 C C . MET A 1 88 ? -2.104 4.044 -0.319 1.00 90.50 88 MET A C 1
ATOM 680 O O . MET A 1 88 ? -1.697 4.149 0.837 1.00 90.50 88 MET A O 1
ATOM 684 N N . ILE A 1 89 ? -1.582 3.191 -1.197 1.00 91.38 89 ILE A N 1
ATOM 685 C CA . ILE A 1 89 ? -0.457 2.301 -0.901 1.00 91.38 89 ILE A CA 1
ATOM 686 C C . ILE A 1 89 ? 0.788 2.850 -1.593 1.00 91.38 89 ILE A C 1
ATOM 688 O O . ILE A 1 89 ? 0.820 3.002 -2.814 1.00 91.38 89 ILE A O 1
ATOM 692 N N . ARG A 1 90 ? 1.830 3.135 -0.811 1.00 90.94 90 ARG A N 1
ATOM 693 C CA . ARG A 1 90 ? 3.141 3.533 -1.321 1.00 90.94 90 ARG A CA 1
ATOM 694 C C . ARG A 1 90 ? 4.054 2.319 -1.397 1.00 90.94 90 ARG A C 1
ATOM 696 O O . ARG A 1 90 ? 4.517 1.822 -0.373 1.00 90.94 90 ARG A O 1
ATOM 703 N N . VAL A 1 91 ? 4.401 1.927 -2.615 1.00 90.12 91 VAL A N 1
ATOM 704 C CA . VAL A 1 91 ? 5.370 0.858 -2.867 1.00 90.12 91 VAL A CA 1
ATOM 705 C C . VAL A 1 91 ? 6.765 1.452 -3.049 1.00 90.12 91 VAL A C 1
ATOM 707 O O . VAL A 1 91 ? 6.945 2.443 -3.755 1.00 90.12 91 VAL A O 1
ATOM 710 N N . LYS A 1 92 ? 7.767 0.868 -2.387 1.00 88.88 92 LYS A N 1
ATOM 711 C CA . LYS A 1 92 ? 9.169 1.280 -2.528 1.00 88.88 92 LYS A CA 1
ATOM 712 C C . LYS A 1 92 ? 9.827 0.488 -3.653 1.00 88.88 92 LYS A C 1
ATOM 714 O O . LYS A 1 92 ? 9.870 -0.734 -3.590 1.00 88.88 92 LYS A O 1
ATOM 719 N N . LEU A 1 93 ? 10.402 1.198 -4.621 1.00 86.81 93 LEU A N 1
ATOM 720 C CA . LEU A 1 93 ? 11.228 0.628 -5.685 1.00 86.81 93 LEU A CA 1
ATOM 721 C C . LEU A 1 93 ? 12.685 1.059 -5.466 1.00 86.81 93 LEU A C 1
ATOM 723 O O . LEU A 1 93 ? 13.032 2.210 -5.755 1.00 86.81 93 LEU A O 1
ATOM 727 N N . PRO A 1 94 ? 13.548 0.188 -4.914 1.00 85.31 94 PRO A N 1
ATOM 728 C CA . PRO A 1 94 ? 14.959 0.498 -4.724 1.00 85.31 94 PRO A CA 1
ATOM 729 C C . PRO A 1 94 ? 15.605 0.908 -6.049 1.00 85.31 94 PRO A C 1
ATOM 731 O O . PRO A 1 94 ? 15.534 0.182 -7.037 1.00 85.31 94 PRO A O 1
ATOM 734 N N . MET A 1 95 ? 16.212 2.098 -6.076 1.00 84.75 95 MET A N 1
ATOM 735 C CA . MET A 1 95 ? 16.837 2.681 -7.275 1.00 84.75 95 MET A CA 1
ATOM 736 C C . MET A 1 95 ? 15.891 2.830 -8.487 1.00 84.75 95 MET A C 1
ATOM 738 O O . MET A 1 95 ? 16.364 3.021 -9.602 1.00 84.75 95 MET A O 1
ATOM 742 N N . GLY A 1 96 ? 14.569 2.740 -8.287 1.00 82.44 96 GLY A N 1
ATOM 743 C CA . GLY A 1 96 ? 13.584 2.752 -9.374 1.00 82.44 96 GLY A CA 1
ATOM 744 C C . GLY A 1 96 ? 13.618 1.509 -10.271 1.00 82.44 96 GLY A C 1
ATOM 745 O O . GLY A 1 96 ? 13.040 1.530 -11.354 1.00 82.44 96 GLY A O 1
ATOM 746 N N . GLY A 1 97 ? 14.300 0.438 -9.852 1.00 86.75 97 GLY A N 1
ATOM 747 C CA . GLY A 1 97 ? 14.383 -0.801 -10.620 1.00 86.75 97 GLY A CA 1
ATOM 748 C C . GLY A 1 97 ? 13.067 -1.573 -10.580 1.00 86.75 97 GLY A C 1
ATOM 749 O O . GLY A 1 97 ? 12.581 -1.907 -9.501 1.00 86.75 97 GLY A O 1
ATOM 750 N N . VAL A 1 98 ? 12.511 -1.870 -11.753 1.00 90.06 98 VAL A N 1
ATOM 751 C CA . VAL A 1 98 ? 11.321 -2.710 -11.922 1.00 90.06 98 VAL A CA 1
ATOM 752 C C . VAL A 1 98 ? 11.447 -3.496 -13.227 1.00 90.06 98 VAL A C 1
ATOM 754 O O . VAL A 1 98 ? 11.842 -2.940 -14.254 1.00 90.06 98 VAL A O 1
ATOM 757 N N . THR A 1 99 ? 11.175 -4.799 -13.192 1.00 90.38 99 THR A N 1
ATOM 758 C CA . THR A 1 99 ? 11.139 -5.630 -14.407 1.00 90.38 99 THR A CA 1
ATOM 759 C C . THR A 1 99 ? 9.780 -5.501 -15.111 1.00 90.38 99 THR A C 1
ATOM 761 O O . THR A 1 99 ? 8.802 -5.115 -14.468 1.00 90.38 99 THR A O 1
ATOM 764 N N . PRO A 1 100 ? 9.671 -5.838 -16.411 1.00 92.50 100 PRO A N 1
ATOM 765 C CA . PRO A 1 100 ? 8.378 -5.869 -17.101 1.00 92.50 100 PRO A CA 1
ATOM 766 C C . PRO A 1 100 ? 7.335 -6.727 -16.370 1.00 92.50 100 PRO A C 1
ATOM 768 O O . PRO A 1 100 ? 6.250 -6.238 -16.082 1.00 92.50 100 PRO A O 1
ATOM 771 N N . ASP A 1 101 ? 7.709 -7.933 -15.933 1.00 92.56 101 ASP A N 1
ATOM 772 C CA . ASP A 1 101 ? 6.808 -8.829 -15.192 1.00 92.56 101 ASP A CA 1
ATOM 773 C C . ASP A 1 101 ? 6.321 -8.219 -13.861 1.00 92.56 101 ASP A C 1
ATOM 775 O O . ASP A 1 101 ? 5.175 -8.409 -13.455 1.00 92.56 101 ASP A O 1
ATOM 779 N N . GLN A 1 102 ? 7.175 -7.458 -13.165 1.00 90.12 102 GLN A N 1
ATOM 780 C CA . GLN A 1 102 ? 6.779 -6.741 -11.947 1.00 90.12 102 GLN A CA 1
ATOM 781 C C . GLN A 1 102 ? 5.830 -5.577 -12.257 1.00 90.12 102 GLN A C 1
ATOM 783 O O . GLN A 1 102 ? 4.930 -5.296 -11.467 1.00 90.12 102 GLN A O 1
ATOM 788 N N . MET A 1 103 ? 6.002 -4.911 -13.402 1.00 92.00 103 MET A N 1
ATOM 789 C CA . MET A 1 103 ? 5.070 -3.883 -13.865 1.00 92.00 103 MET A CA 1
ATOM 790 C C . MET A 1 103 ? 3.697 -4.480 -14.195 1.00 92.00 103 MET A C 1
ATOM 792 O O . MET A 1 103 ? 2.681 -3.915 -13.795 1.00 92.00 103 MET A O 1
ATOM 796 N N . ASP A 1 104 ? 3.657 -5.651 -14.833 1.00 94.62 104 ASP A N 1
ATOM 797 C CA . ASP A 1 104 ? 2.411 -6.378 -15.108 1.00 94.62 104 ASP A CA 1
ATOM 798 C C . ASP A 1 104 ? 1.713 -6.825 -13.811 1.00 94.62 104 ASP A C 1
ATOM 800 O O . ASP A 1 104 ? 0.484 -6.768 -13.693 1.00 94.62 104 ASP A O 1
ATOM 804 N N . ALA A 1 105 ? 2.489 -7.199 -12.788 1.00 93.00 105 ALA A N 1
ATOM 805 C CA . ALA A 1 105 ? 1.952 -7.469 -11.458 1.00 93.00 105 ALA A CA 1
ATOM 806 C C . ALA A 1 105 ? 1.316 -6.212 -10.834 1.00 93.00 105 ALA A C 1
ATOM 808 O O . ALA A 1 105 ? 0.217 -6.298 -10.283 1.00 93.00 105 ALA A O 1
ATOM 809 N N . PHE A 1 106 ? 1.942 -5.034 -10.962 1.00 92.38 106 PHE A N 1
ATOM 810 C CA . PHE A 1 106 ? 1.325 -3.776 -10.524 1.00 92.38 106 PHE A CA 1
ATOM 811 C C . PHE A 1 106 ? 0.041 -3.464 -11.295 1.00 92.38 106 PHE A C 1
ATOM 813 O O . PHE A 1 106 ? -0.948 -3.084 -10.671 1.00 92.38 106 PHE A O 1
ATOM 820 N N . ALA A 1 107 ? 0.027 -3.663 -12.615 1.00 93.31 107 ALA A N 1
ATOM 821 C CA . ALA A 1 107 ? -1.168 -3.469 -13.434 1.00 93.31 107 ALA A CA 1
ATOM 822 C C . ALA A 1 107 ? -2.327 -4.357 -12.951 1.00 93.31 107 ALA A C 1
ATOM 824 O O . ALA A 1 107 ? -3.412 -3.852 -12.673 1.00 93.31 107 ALA A O 1
ATOM 825 N N . SER A 1 108 ? -2.059 -5.644 -12.711 1.00 95.12 108 SER A N 1
ATOM 826 C CA . SER A 1 108 ? -3.053 -6.604 -12.205 1.00 95.12 108 SER A CA 1
ATOM 827 C C . SER A 1 108 ? -3.656 -6.183 -10.857 1.00 95.12 108 SER A C 1
ATOM 829 O O . SER A 1 108 ? -4.844 -6.373 -10.598 1.00 95.12 108 SER A O 1
ATOM 831 N N . VAL A 1 109 ? -2.837 -5.609 -9.969 1.00 92.75 109 VAL A N 1
ATOM 832 C CA . VAL A 1 109 ? -3.286 -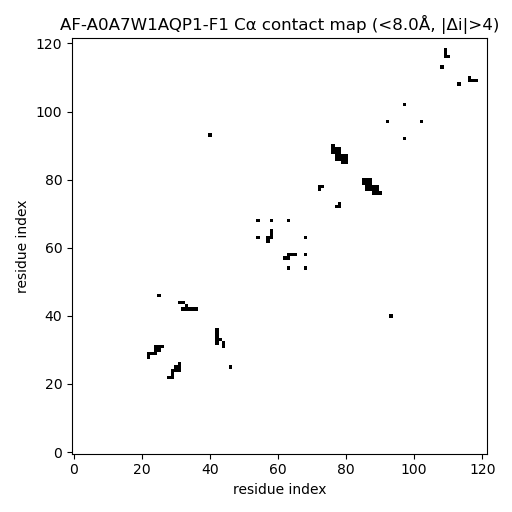5.101 -8.663 1.00 92.75 109 VAL A CA 1
ATOM 833 C C . VAL A 1 109 ? -4.148 -3.849 -8.835 1.00 92.75 109 VAL A C 1
ATOM 835 O O . VAL A 1 109 ? -5.183 -3.722 -8.181 1.00 92.75 109 VAL A O 1
ATOM 838 N N . VAL A 1 110 ? -3.745 -2.932 -9.715 1.00 92.81 110 VAL A N 1
ATOM 839 C CA . VAL A 1 110 ? -4.473 -1.687 -9.990 1.00 92.81 110 VAL A CA 1
ATOM 840 C C . VAL A 1 110 ? -5.847 -1.988 -10.579 1.00 92.81 110 VAL A C 1
ATOM 842 O O . VAL A 1 110 ? -6.830 -1.495 -10.042 1.00 92.81 110 VAL A O 1
ATOM 845 N N . GLU A 1 111 ? -5.938 -2.854 -11.585 1.00 93.12 111 GLU A N 1
ATOM 846 C CA . GLU A 1 111 ? -7.215 -3.241 -12.207 1.00 93.12 111 GLU A CA 1
ATOM 847 C C . GLU A 1 111 ? -8.174 -3.925 -11.221 1.00 93.12 111 GLU A C 1
ATOM 849 O O . GLU A 1 111 ? -9.395 -3.826 -11.334 1.00 93.12 111 GLU A O 1
ATOM 854 N N . LYS A 1 112 ? -7.634 -4.641 -10.228 1.00 93.12 112 LYS A N 1
ATOM 855 C CA . LYS A 1 112 ? -8.449 -5.368 -9.251 1.00 93.12 112 LYS A CA 1
ATOM 856 C C . LYS A 1 112 ? -8.928 -4.496 -8.091 1.00 93.12 112 LYS A C 1
ATOM 858 O O . LYS A 1 112 ? -10.024 -4.725 -7.578 1.00 93.12 112 LYS A O 1
ATOM 863 N N . TYR A 1 113 ? -8.102 -3.558 -7.630 1.00 89.56 113 TYR A N 1
ATOM 864 C CA . TYR A 1 113 ? -8.331 -2.851 -6.365 1.00 89.56 113 TYR A CA 1
ATOM 865 C C . TYR A 1 113 ? -8.452 -1.330 -6.500 1.00 89.56 113 TYR A C 1
ATOM 867 O O . TYR A 1 113 ? -8.979 -0.690 -5.589 1.00 89.56 113 TYR A O 1
ATOM 875 N N . ALA A 1 114 ? -7.987 -0.725 -7.596 1.00 88.31 114 ALA A N 1
ATOM 876 C CA . ALA A 1 114 ? -8.095 0.713 -7.805 1.00 88.31 114 ALA A CA 1
ATOM 877 C C . ALA A 1 114 ? -9.371 1.040 -8.601 1.00 88.31 114 ALA A C 1
ATOM 879 O O . ALA A 1 114 ? -9.499 0.642 -9.751 1.00 88.31 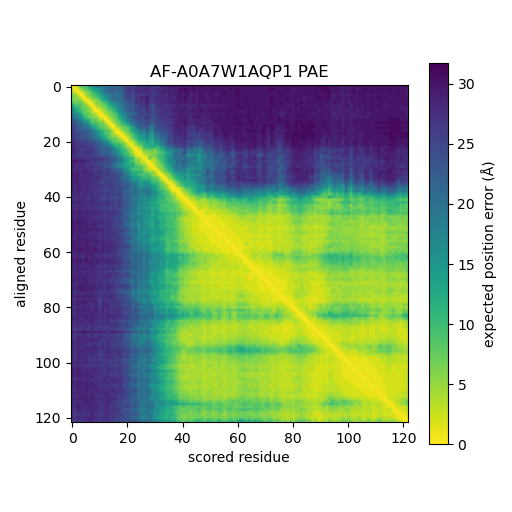114 ALA A O 1
ATOM 880 N N . PRO A 1 115 ? -10.298 1.852 -8.066 1.00 84.44 115 PRO A N 1
ATOM 881 C CA . PRO A 1 115 ? -11.595 2.101 -8.707 1.00 84.44 115 PRO A CA 1
ATOM 882 C C . PRO A 1 115 ? -11.520 2.898 -10.020 1.00 84.44 115 PRO A C 1
ATOM 884 O O . PRO A 1 115 ? -12.523 3.043 -10.710 1.00 84.44 115 PRO A O 1
ATOM 887 N N . LEU A 1 116 ? -10.366 3.495 -10.324 1.00 84.81 116 LEU A N 1
ATOM 888 C CA . LEU A 1 116 ? -10.161 4.349 -11.495 1.00 84.81 116 LEU A CA 1
ATOM 889 C C . LEU A 1 116 ? -9.116 3.788 -12.464 1.00 84.81 116 LEU A C 1
ATOM 891 O O . LEU A 1 116 ? -8.723 4.529 -13.363 1.00 84.81 116 LEU A O 1
ATOM 895 N N . ASP A 1 117 ? -8.624 2.565 -12.236 1.00 88.31 117 ASP A N 1
ATOM 896 C CA . ASP A 1 117 ? -7.536 1.942 -13.006 1.00 88.31 117 ASP A CA 1
ATOM 897 C C . ASP A 1 117 ? -6.311 2.861 -13.155 1.00 88.31 117 ASP A C 1
ATOM 899 O O . ASP A 1 117 ? -5.686 2.979 -14.210 1.00 88.31 117 ASP A O 1
ATOM 903 N N . LYS A 1 118 ? -5.995 3.597 -12.082 1.00 86.19 118 LYS A N 1
ATOM 904 C CA . LYS A 1 118 ? -4.926 4.600 -12.053 1.00 86.19 118 LYS A CA 1
ATOM 905 C C . LYS A 1 118 ? -3.918 4.290 -10.964 1.00 86.19 118 LYS A C 1
ATOM 907 O O . LYS A 1 118 ? -4.282 4.090 -9.808 1.00 86.19 118 LYS A O 1
ATOM 912 N N . ALA A 1 119 ? -2.648 4.383 -11.338 1.00 87.88 119 ALA A N 1
ATOM 913 C CA . ALA A 1 119 ? -1.515 4.437 -10.428 1.00 87.88 119 ALA A CA 1
ATOM 914 C C . ALA A 1 119 ? -0.728 5.733 -10.648 1.00 87.88 119 ALA A C 1
ATOM 916 O O . ALA A 1 119 ? -0.694 6.282 -11.750 1.00 87.88 119 ALA A O 1
ATOM 917 N N . HIS A 1 120 ? -0.085 6.221 -9.590 1.00 89.81 120 HIS A N 1
ATOM 918 C CA . HIS A 1 120 ? 0.797 7.382 -9.648 1.00 89.81 120 HIS A CA 1
ATOM 919 C C . HIS A 1 120 ? 2.227 6.948 -9.337 1.00 89.81 120 HIS A C 1
ATOM 921 O O . HIS A 1 120 ? 2.466 6.293 -8.325 1.00 89.81 120 HIS A O 1
ATOM 927 N N . ILE A 1 121 ? 3.166 7.339 -10.197 1.00 88.38 121 ILE A N 1
ATOM 928 C CA . ILE A 1 121 ? 4.602 7.107 -10.015 1.00 88.38 121 ILE A CA 1
ATOM 929 C C . ILE A 1 121 ? 5.216 8.404 -9.482 1.00 88.38 121 ILE A C 1
ATOM 931 O O . ILE A 1 121 ? 4.931 9.481 -10.011 1.00 88.38 121 ILE A O 1
ATOM 935 N N . THR A 1 122 ? 6.019 8.296 -8.424 1.00 83.19 122 THR A N 1
ATOM 936 C CA . THR A 1 122 ? 6.705 9.416 -7.758 1.00 83.19 122 THR A CA 1
ATOM 937 C C . THR A 1 122 ? 8.206 9.271 -7.839 1.00 83.19 122 THR A C 1
ATOM 939 O O . THR A 1 122 ? 8.657 8.119 -7.650 1.00 83.19 122 THR A O 1
#

Foldseek 3Di:
DDDDDDDDDDDDPPPPDDPDDPDPACDPVCHPQPPDPDPDPDGDRVVVVVVVVVLVVCVVVVNDDPVRSQVVVVVQQWADDPDPPDIDHDDDDVVVDDDPVRVVVVQVCLVVPPPVSDDDDD